Protein AF-A0A529TXA3-F1 (afdb_monomer_lite)

Foldseek 3Di:
DQVQFFDDDPVLVVLVVQQDLDLDDPDPVRLVVNLVSHLVSQVVNVVVCVVVVRFDVVLVCQAAPQVVVDDPDSGGVQVVCVVVVQDDSSCSSDSVCSVSVCCRGRNPPDDPVVVVVVCVVCPPVVPDDPVNDDDD

Structure (mmCIF, N/CA/C/O backbone):
data_AF-A0A529TXA3-F1
#
_entry.id   AF-A0A529TXA3-F1
#
loop_
_atom_site.group_PDB
_atom_site.id
_atom_site.type_symbol
_atom_site.label_atom_id
_atom_site.label_alt_id
_atom_site.label_comp_id
_atom_site.label_asym_id
_atom_site.label_entity_id
_atom_site.label_seq_id
_atom_site.pdbx_PDB_ins_code
_atom_site.Cartn_x
_atom_site.Cartn_y
_atom_site.Cartn_z
_atom_site.occupancy
_atom_site.B_iso_or_equiv
_atom_site.auth_seq_id
_atom_site.auth_comp_id
_atom_site.auth_asym_id
_atom_site.auth_atom_id
_atom_site.pdbx_PDB_model_num
ATOM 1 N N . MET A 1 1 ? -16.344 -7.371 2.085 1.00 58.09 1 MET A N 1
ATOM 2 C CA . MET A 1 1 ? -17.050 -6.151 2.539 1.00 58.09 1 MET A CA 1
ATOM 3 C C . MET A 1 1 ? -16.211 -4.904 2.230 1.00 58.09 1 MET A C 1
ATOM 5 O O . MET A 1 1 ? -15.088 -4.808 2.701 1.00 58.09 1 MET A O 1
ATOM 9 N N . GLU A 1 2 ? -16.717 -3.932 1.458 1.00 70.62 2 GLU A N 1
ATOM 10 C CA . GLU A 1 2 ? -15.963 -2.709 1.069 1.00 70.62 2 GLU A CA 1
ATOM 11 C C . GLU A 1 2 ? -15.832 -1.657 2.191 1.00 70.62 2 GLU A C 1
ATOM 13 O O . GLU A 1 2 ? -15.222 -0.608 1.998 1.00 70.62 2 GLU A O 1
ATOM 18 N N . LYS A 1 3 ? -16.383 -1.931 3.381 1.00 75.38 3 LYS A N 1
ATOM 19 C CA . LYS A 1 3 ? -16.527 -0.992 4.512 1.00 75.38 3 LYS A CA 1
ATOM 20 C C . LYS A 1 3 ? -15.224 -0.294 4.922 1.00 75.38 3 LYS A C 1
ATOM 22 O O . LYS A 1 3 ? -15.269 0.838 5.393 1.00 75.38 3 LYS A O 1
ATOM 27 N N . TYR A 1 4 ? -14.076 -0.952 4.751 1.00 83.19 4 TYR A N 1
ATOM 28 C CA . TYR A 1 4 ? -12.767 -0.400 5.115 1.00 83.19 4 TYR A CA 1
ATOM 29 C C . TYR A 1 4 ? -11.918 0.012 3.914 1.00 83.19 4 TYR A C 1
ATOM 31 O O . TYR A 1 4 ? -10.768 0.413 4.094 1.00 83.19 4 TYR A O 1
ATOM 39 N N . HIS A 1 5 ? -12.431 -0.067 2.690 1.00 91.62 5 HIS A N 1
ATOM 40 C CA . HIS A 1 5 ? -11.712 0.469 1.543 1.00 91.62 5 HIS A CA 1
ATOM 41 C C . HIS A 1 5 ? -11.701 1.995 1.627 1.00 91.62 5 HIS A C 1
ATOM 43 O O . HIS A 1 5 ? -12.658 2.616 2.095 1.00 91.62 5 HIS A O 1
ATOM 49 N N . ILE A 1 6 ? -10.610 2.622 1.192 1.00 93.44 6 ILE A N 1
ATOM 50 C CA . ILE A 1 6 ? -10.634 4.075 1.029 1.00 93.44 6 ILE A CA 1
ATOM 51 C C . ILE A 1 6 ? -11.572 4.420 -0.132 1.00 93.44 6 ILE A C 1
ATOM 53 O O . ILE A 1 6 ? -11.572 3.742 -1.159 1.00 93.44 6 ILE A O 1
ATOM 57 N N . GLY A 1 7 ? -12.360 5.484 0.010 1.00 93.25 7 GLY A N 1
ATOM 58 C CA . GLY A 1 7 ? -13.162 5.987 -1.104 1.00 93.25 7 GLY A CA 1
ATOM 59 C C . GLY A 1 7 ? -12.247 6.534 -2.197 1.00 93.25 7 GLY A C 1
ATOM 60 O O . GLY A 1 7 ? -11.384 7.360 -1.890 1.00 93.25 7 GLY A O 1
ATOM 61 N N . LEU A 1 8 ? -12.428 6.080 -3.439 1.00 94.56 8 LEU A N 1
ATOM 62 C CA . LEU A 1 8 ? -11.696 6.545 -4.620 1.00 94.56 8 LEU A CA 1
ATOM 63 C C . LEU A 1 8 ? -12.597 7.414 -5.500 1.00 94.56 8 LEU A C 1
ATOM 65 O O . LEU A 1 8 ? -13.780 7.116 -5.663 1.00 94.56 8 LEU A O 1
ATOM 69 N N . ASN A 1 9 ? -12.040 8.483 -6.067 1.00 95.12 9 ASN A N 1
ATOM 70 C CA . ASN A 1 9 ? -12.723 9.271 -7.091 1.00 95.12 9 ASN A CA 1
ATOM 71 C C . ASN A 1 9 ? -12.636 8.583 -8.470 1.00 95.12 9 ASN A C 1
ATOM 73 O O . ASN A 1 9 ? -11.895 7.619 -8.648 1.00 95.12 9 ASN A O 1
ATOM 77 N N . GLU A 1 10 ? -13.377 9.083 -9.460 1.00 96.12 10 GLU A N 1
ATOM 78 C CA . GLU A 1 10 ? -13.451 8.458 -10.790 1.00 96.12 10 GLU A CA 1
ATOM 79 C C . GLU A 1 10 ? -12.078 8.323 -11.471 1.00 96.12 10 GLU A C 1
ATOM 81 O O . GLU A 1 10 ? -11.755 7.259 -12.001 1.00 96.12 10 GLU A O 1
ATOM 86 N N . SER A 1 11 ? -11.230 9.354 -11.385 1.00 95.38 11 SER A N 1
ATOM 87 C CA . SER A 1 11 ? -9.873 9.300 -11.944 1.00 95.38 11 SER A CA 1
ATOM 88 C C . SER A 1 11 ? -8.978 8.281 -11.231 1.00 95.38 11 SER A C 1
ATOM 90 O O . SER A 1 11 ? -8.247 7.540 -11.881 1.00 95.38 11 SER A O 1
ATOM 92 N N . GLU A 1 12 ? -9.073 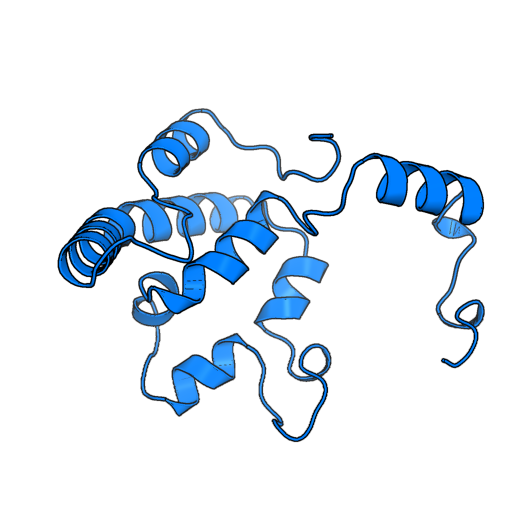8.175 -9.905 1.00 97.00 12 GLU A N 1
ATOM 93 C CA . GLU A 1 12 ? -8.308 7.213 -9.106 1.00 97.00 12 GLU A CA 1
ATOM 94 C C . GLU A 1 12 ? -8.754 5.771 -9.367 1.00 97.00 12 GLU A C 1
ATOM 96 O O . GLU A 1 12 ? -7.922 4.865 -9.385 1.00 97.00 12 GLU A O 1
ATOM 101 N N . VAL A 1 13 ? -10.051 5.548 -9.607 1.00 96.56 13 VAL A N 1
ATOM 102 C CA . VAL A 1 13 ? -10.579 4.241 -10.025 1.00 96.56 13 VAL A CA 1
ATOM 103 C C . VAL A 1 13 ? -10.002 3.839 -11.380 1.00 96.56 13 VAL A C 1
ATOM 105 O O . VAL A 1 13 ? -9.612 2.685 -11.558 1.00 96.56 13 VAL A O 1
ATOM 108 N N . GLU A 1 14 ? -9.908 4.771 -12.327 1.00 96.44 14 GLU A N 1
ATOM 109 C CA . GLU A 1 14 ? -9.335 4.483 -13.643 1.00 96.44 14 GLU A CA 1
ATOM 110 C C . GLU A 1 14 ? -7.827 4.209 -13.571 1.00 96.44 14 GLU A C 1
ATOM 112 O O . GLU A 1 14 ? -7.335 3.265 -14.193 1.00 96.44 14 GLU A O 1
ATOM 117 N N . LEU A 1 15 ? -7.094 4.953 -12.736 1.00 96.44 15 LEU A N 1
ATOM 118 C CA . LEU A 1 15 ? -5.695 4.643 -12.432 1.00 96.44 15 LEU A CA 1
ATOM 119 C C . LEU A 1 15 ? -5.555 3.249 -11.821 1.00 96.44 15 LEU A C 1
ATOM 121 O O . LEU A 1 15 ? -4.717 2.465 -12.264 1.00 96.44 15 LEU A O 1
ATOM 125 N N . LEU A 1 16 ? -6.410 2.907 -10.854 1.00 96.19 16 LEU A N 1
ATOM 126 C CA . LEU A 1 16 ? -6.381 1.609 -10.191 1.00 96.19 16 LEU A CA 1
ATOM 127 C C . LEU A 1 16 ? -6.615 0.446 -11.161 1.00 96.19 16 LEU A C 1
ATOM 129 O O . LEU A 1 16 ? -5.944 -0.576 -11.051 1.00 96.19 16 LEU A O 1
ATOM 133 N N . ARG A 1 17 ? -7.513 0.601 -12.141 1.00 95.94 17 ARG A N 1
ATOM 134 C CA . ARG A 1 17 ? -7.774 -0.422 -13.172 1.00 95.94 17 ARG A CA 1
ATOM 135 C C . ARG A 1 17 ? -6.560 -0.727 -14.046 1.00 95.94 17 ARG A C 1
ATOM 137 O O . ARG A 1 17 ? -6.452 -1.836 -14.563 1.00 95.94 17 ARG A O 1
ATOM 144 N N . ARG A 1 18 ? -5.658 0.243 -14.217 1.00 95.62 18 ARG A N 1
ATOM 145 C CA . ARG A 1 18 ? -4.415 0.092 -14.989 1.00 95.62 18 ARG A CA 1
ATOM 146 C C . ARG A 1 18 ? -3.283 -0.543 -14.178 1.00 95.62 18 ARG A C 1
ATOM 148 O O . ARG A 1 18 ? -2.279 -0.931 -14.770 1.00 95.62 18 ARG A O 1
ATOM 155 N N . ILE A 1 19 ? -3.421 -0.633 -12.853 1.00 96.00 19 ILE A N 1
ATOM 156 C CA . ILE A 1 19 ? -2.391 -1.166 -11.958 1.00 96.00 19 ILE A CA 1
ATOM 157 C C . ILE A 1 19 ? -2.603 -2.666 -11.753 1.00 96.00 19 ILE A C 1
ATOM 159 O O . ILE A 1 19 ? -3.635 -3.116 -11.259 1.00 96.00 19 ILE A O 1
ATOM 163 N N . ASP A 1 20 ? -1.570 -3.450 -12.043 1.00 95.62 20 ASP A N 1
ATOM 164 C CA . ASP A 1 20 ? -1.514 -4.856 -11.665 1.00 95.62 20 ASP A CA 1
ATOM 165 C C . ASP A 1 20 ? -1.135 -5.001 -10.181 1.00 95.62 20 ASP A C 1
ATOM 167 O O . ASP A 1 20 ? 0.019 -4.807 -9.795 1.00 95.62 20 ASP A O 1
ATOM 171 N N . LEU A 1 21 ? -2.109 -5.358 -9.340 1.00 94.69 21 LEU A N 1
ATOM 172 C CA . LEU A 1 21 ? -1.926 -5.561 -7.897 1.00 94.69 21 LEU A CA 1
ATOM 173 C C . LEU A 1 21 ? -1.531 -6.996 -7.510 1.00 94.69 21 LEU A C 1
ATOM 175 O O . LEU A 1 21 ? -1.583 -7.347 -6.323 1.00 94.69 21 LEU A O 1
ATOM 179 N N . ARG A 1 22 ? -1.191 -7.859 -8.475 1.00 93.19 22 ARG A N 1
ATOM 180 C CA . ARG A 1 22 ? -0.743 -9.228 -8.195 1.00 93.19 22 ARG A CA 1
ATOM 181 C C . ARG A 1 22 ? 0.668 -9.207 -7.611 1.00 93.19 22 ARG A C 1
ATOM 183 O O . ARG A 1 22 ? 1.563 -8.538 -8.115 1.00 93.19 22 ARG A O 1
ATOM 190 N N . VAL A 1 23 ? 0.864 -9.970 -6.536 1.00 88.31 23 VAL A N 1
ATOM 191 C CA . VAL A 1 23 ? 2.173 -10.123 -5.869 1.00 88.31 23 VAL A CA 1
ATOM 192 C C . VAL A 1 23 ? 3.006 -11.236 -6.516 1.00 88.31 23 VAL A C 1
ATOM 194 O O . VAL A 1 23 ? 4.226 -11.254 -6.383 1.00 88.31 23 VAL A O 1
ATOM 197 N N . ALA A 1 24 ? 2.349 -12.158 -7.222 1.00 89.56 24 ALA A N 1
ATOM 198 C CA . ALA A 1 24 ? 2.981 -13.265 -7.920 1.00 89.56 24 ALA A CA 1
ATOM 199 C C . ALA A 1 24 ? 2.492 -13.327 -9.370 1.00 89.56 24 ALA A C 1
ATOM 201 O O . ALA A 1 24 ? 1.295 -13.209 -9.642 1.00 89.56 24 ALA A O 1
ATOM 202 N N . HIS A 1 25 ? 3.439 -13.562 -10.272 1.00 92.94 25 HIS A N 1
ATOM 203 C CA . HIS A 1 25 ? 3.236 -13.720 -11.710 1.00 92.94 25 HIS A CA 1
ATOM 204 C C . HIS A 1 25 ? 3.704 -15.108 -12.134 1.00 92.94 25 HIS A C 1
ATOM 206 O O . HIS A 1 25 ? 4.467 -15.756 -11.412 1.00 92.94 25 HIS A O 1
ATOM 212 N N . ARG A 1 26 ? 3.245 -15.586 -13.295 1.00 91.25 26 ARG A N 1
ATOM 213 C CA . ARG A 1 26 ? 3.572 -16.936 -13.771 1.00 91.25 26 ARG A CA 1
ATOM 214 C C . ARG A 1 26 ? 5.066 -17.101 -14.027 1.00 91.25 26 ARG A C 1
ATOM 216 O O . ARG A 1 26 ? 5.625 -18.165 -13.768 1.00 91.25 26 ARG A O 1
ATOM 223 N N . ASP A 1 27 ? 5.690 -16.056 -14.556 1.00 93.88 27 ASP A N 1
ATOM 224 C CA . ASP A 1 27 ? 7.104 -16.031 -14.889 1.00 93.88 27 ASP A CA 1
ATOM 225 C C . ASP A 1 27 ? 7.705 -14.625 -14.743 1.00 93.88 27 ASP A C 1
ATOM 227 O O . ASP A 1 27 ? 7.022 -13.626 -14.496 1.00 93.88 27 ASP A O 1
ATOM 231 N N . HIS A 1 28 ? 9.030 -14.560 -14.877 1.00 90.38 28 HIS A N 1
ATOM 232 C CA . HIS A 1 28 ? 9.789 -13.320 -14.752 1.00 90.38 28 HIS A CA 1
ATOM 233 C C . HIS A 1 28 ? 9.446 -12.295 -15.847 1.00 90.38 28 HIS A C 1
ATOM 235 O O . HIS A 1 28 ? 9.520 -11.092 -15.600 1.00 90.38 28 HIS A O 1
ATOM 241 N N . ALA A 1 29 ? 9.094 -12.736 -17.059 1.00 94.25 29 ALA A N 1
ATOM 242 C CA . ALA A 1 29 ? 8.786 -11.822 -18.155 1.00 94.25 29 ALA A CA 1
ATOM 243 C C . ALA A 1 29 ? 7.459 -11.097 -17.900 1.00 94.25 29 ALA A C 1
ATOM 245 O O . ALA A 1 29 ? 7.391 -9.879 -18.067 1.00 94.25 29 ALA A O 1
ATOM 246 N N . GLU A 1 30 ? 6.447 -11.823 -17.421 1.00 94.00 30 GLU A N 1
ATOM 247 C CA . GLU A 1 30 ? 5.171 -11.255 -16.990 1.00 94.00 30 GLU A CA 1
ATOM 248 C C . GLU A 1 30 ? 5.366 -10.280 -15.819 1.00 94.00 30 GLU A C 1
ATOM 250 O O . GLU A 1 30 ? 4.894 -9.145 -15.883 1.00 94.00 30 GLU A O 1
ATOM 255 N N . GLY A 1 31 ? 6.128 -10.674 -14.791 1.00 92.50 31 GLY A N 1
ATOM 256 C CA . GLY A 1 31 ? 6.416 -9.804 -13.646 1.00 92.50 31 GLY A CA 1
ATOM 257 C C . GLY A 1 31 ? 7.160 -8.521 -14.039 1.00 92.50 31 GLY A C 1
ATOM 258 O O . GLY A 1 31 ? 6.840 -7.436 -13.554 1.00 92.50 31 GLY A O 1
ATOM 259 N N . HIS A 1 32 ? 8.113 -8.607 -14.973 1.00 93.31 32 HIS A N 1
ATOM 260 C CA . HIS A 1 32 ? 8.830 -7.434 -15.484 1.00 93.31 32 HIS A CA 1
ATOM 261 C C . HIS A 1 32 ? 7.943 -6.523 -16.340 1.00 93.31 32 HIS A C 1
ATOM 263 O O . HIS A 1 32 ? 8.075 -5.298 -16.287 1.00 93.31 32 HIS A O 1
ATOM 269 N N . ALA A 1 33 ? 7.030 -7.097 -17.127 1.00 94.81 33 ALA A N 1
ATOM 270 C CA . ALA A 1 33 ? 6.048 -6.332 -17.891 1.00 94.81 33 ALA A CA 1
ATOM 271 C C . ALA A 1 33 ? 5.081 -5.585 -16.959 1.00 94.81 33 ALA A C 1
ATOM 273 O O . ALA A 1 33 ? 4.878 -4.383 -17.139 1.00 94.81 33 ALA A O 1
ATOM 274 N N . ALA A 1 34 ? 4.570 -6.261 -15.923 1.00 94.25 34 ALA A N 1
ATOM 275 C CA . ALA A 1 34 ? 3.726 -5.658 -14.894 1.00 94.25 34 ALA A CA 1
ATOM 276 C C . ALA A 1 34 ? 4.460 -4.537 -14.145 1.00 94.25 34 ALA A C 1
ATOM 278 O O . ALA A 1 34 ? 3.930 -3.437 -14.017 1.00 94.25 34 ALA A O 1
ATOM 279 N N . TYR A 1 35 ? 5.715 -4.768 -13.738 1.00 93.19 35 TYR A N 1
ATOM 280 C CA . TYR A 1 35 ? 6.558 -3.738 -13.126 1.00 93.19 35 TYR A CA 1
ATOM 281 C C . TYR A 1 35 ? 6.612 -2.475 -13.985 1.00 93.19 35 TYR A C 1
ATOM 283 O O . TYR A 1 35 ? 6.329 -1.393 -13.482 1.00 93.19 35 TYR A O 1
ATOM 291 N N . LYS A 1 36 ? 6.929 -2.600 -15.280 1.00 94.69 36 LYS A N 1
ATOM 292 C CA . LYS A 1 36 ? 7.015 -1.451 -16.193 1.00 94.69 36 LYS A CA 1
ATOM 293 C C . LYS A 1 36 ? 5.682 -0.727 -16.356 1.00 94.69 36 LYS A C 1
ATOM 295 O O . LYS A 1 36 ? 5.677 0.499 -16.309 1.00 94.69 36 LYS A O 1
ATOM 300 N N . ALA A 1 37 ? 4.591 -1.471 -16.538 1.00 95.12 37 ALA A N 1
ATOM 301 C CA . ALA A 1 37 ? 3.254 -0.909 -16.720 1.00 95.12 37 ALA A CA 1
ATOM 302 C C . ALA A 1 37 ? 2.750 -0.172 -15.468 1.00 95.12 37 ALA A C 1
ATOM 304 O O . ALA A 1 37 ? 2.068 0.841 -15.584 1.00 95.12 37 ALA A O 1
ATOM 305 N N . ASN A 1 38 ? 3.140 -0.637 -14.279 1.00 95.75 38 ASN A N 1
ATOM 306 C CA . ASN A 1 38 ? 2.694 -0.088 -13.003 1.00 95.75 38 ASN A CA 1
ATOM 307 C C . ASN A 1 38 ? 3.387 1.220 -12.593 1.00 95.75 38 ASN A C 1
ATOM 309 O O . ASN A 1 38 ? 2.846 1.943 -11.758 1.00 95.75 38 ASN A O 1
ATOM 313 N N . ARG A 1 39 ? 4.575 1.535 -13.133 1.00 94.19 39 ARG A N 1
ATOM 314 C CA . ARG A 1 39 ? 5.420 2.634 -12.618 1.00 94.19 39 ARG A CA 1
ATOM 315 C C . ARG A 1 39 ? 4.700 3.979 -12.579 1.00 94.19 39 ARG A C 1
ATOM 317 O O . ARG A 1 39 ? 4.710 4.638 -11.548 1.00 94.19 39 ARG A O 1
ATOM 324 N N . GLU A 1 40 ? 4.128 4.389 -13.703 1.00 95.88 40 GLU A N 1
ATOM 325 C CA . GLU A 1 40 ? 3.480 5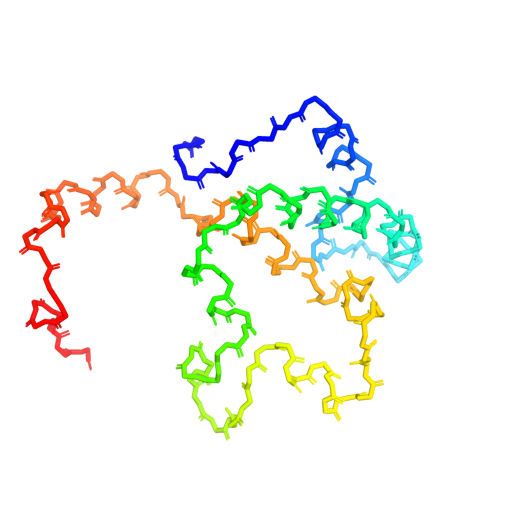.696 -13.847 1.00 95.88 40 GLU A CA 1
ATOM 326 C C . GLU A 1 40 ? 2.110 5.733 -13.141 1.00 95.88 40 GLU A C 1
ATOM 328 O O . GLU A 1 40 ? 1.945 6.579 -12.260 1.00 95.88 40 GLU A O 1
ATOM 333 N N . PRO A 1 41 ? 1.183 4.775 -13.368 1.00 96.62 41 PRO A N 1
ATOM 334 C CA . PRO A 1 41 ? -0.120 4.788 -12.702 1.00 96.62 41 PRO A CA 1
ATOM 335 C C . PRO A 1 41 ? -0.047 4.748 -11.170 1.00 96.62 41 PRO A C 1
ATOM 337 O O . PRO A 1 41 ? -0.855 5.396 -10.508 1.00 96.62 41 PRO A O 1
ATOM 340 N N . ILE A 1 42 ? 0.917 4.021 -10.582 1.00 96.88 42 ILE A N 1
ATOM 341 C CA . ILE A 1 42 ? 1.081 3.993 -9.119 1.00 96.88 42 ILE A CA 1
ATOM 342 C C . ILE A 1 42 ? 1.487 5.368 -8.588 1.00 96.88 42 ILE A C 1
ATOM 344 O O . ILE A 1 42 ? 0.961 5.801 -7.563 1.00 96.88 42 ILE A O 1
ATOM 348 N N . LEU A 1 43 ? 2.419 6.053 -9.254 1.00 96.62 43 LEU A N 1
ATOM 349 C CA . LEU A 1 43 ? 2.877 7.368 -8.808 1.00 96.62 43 LEU A CA 1
ATOM 350 C C . LEU A 1 43 ? 1.760 8.411 -8.914 1.00 96.62 43 LEU A C 1
ATOM 352 O O . LEU A 1 43 ? 1.552 9.159 -7.960 1.00 96.62 43 LEU A O 1
ATOM 356 N N . GLU A 1 44 ? 1.008 8.406 -10.016 1.00 97.06 44 GLU A N 1
ATOM 357 C CA . GLU A 1 44 ? -0.154 9.284 -10.205 1.00 97.06 44 GLU A CA 1
ATOM 358 C C . GLU A 1 44 ? 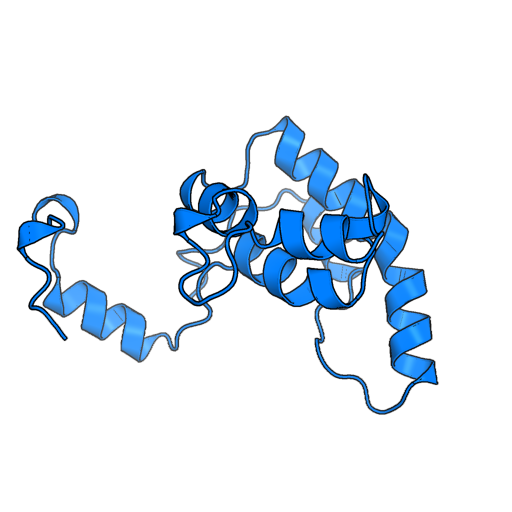-1.237 9.026 -9.150 1.00 97.06 44 GLU A C 1
ATOM 360 O O . GLU A 1 44 ? -1.746 9.964 -8.530 1.00 97.06 44 GLU A O 1
ATOM 365 N N . LEU A 1 45 ? -1.541 7.752 -8.873 1.00 97.31 45 LEU A N 1
ATOM 366 C CA . LEU A 1 45 ? -2.520 7.377 -7.855 1.00 97.31 45 LEU A CA 1
ATOM 367 C C . LEU A 1 45 ? -2.075 7.850 -6.467 1.00 97.31 45 LEU A C 1
ATOM 369 O O . LEU A 1 45 ? -2.848 8.478 -5.749 1.00 97.31 45 LEU A O 1
ATOM 373 N N . LEU A 1 46 ? -0.824 7.585 -6.083 1.00 96.50 46 LEU A N 1
ATOM 374 C CA . LEU A 1 46 ? -0.297 8.005 -4.784 1.00 96.50 46 LEU A CA 1
ATOM 375 C C . LEU A 1 46 ? -0.264 9.526 -4.631 1.00 96.50 46 LEU A C 1
ATOM 377 O O . LEU A 1 46 ? -0.535 10.023 -3.536 1.00 96.50 46 LEU A O 1
ATOM 381 N N . GLN A 1 47 ? 0.043 10.259 -5.702 1.00 96.38 47 GLN A N 1
ATOM 382 C CA . GLN A 1 47 ? -0.009 11.715 -5.693 1.00 96.38 47 GLN A CA 1
ATOM 383 C C . GLN A 1 47 ? -1.437 12.206 -5.422 1.00 96.38 47 GLN A C 1
ATOM 385 O O . GLN A 1 47 ? -1.641 12.951 -4.462 1.00 96.38 47 GLN A O 1
ATOM 390 N N . SER A 1 48 ? -2.422 11.727 -6.189 1.00 97.00 48 SER A N 1
ATOM 391 C CA . SER A 1 48 ? -3.832 12.110 -6.020 1.00 97.00 48 SER A CA 1
ATOM 392 C C . SER A 1 48 ? -4.346 11.795 -4.607 1.00 97.00 48 SER A C 1
ATOM 394 O O . SER A 1 48 ? -4.918 12.653 -3.925 1.00 97.00 48 SER A O 1
ATOM 396 N N . LEU A 1 49 ? -4.031 10.598 -4.097 1.00 96.88 49 LEU A N 1
ATOM 397 C CA . LEU A 1 49 ? -4.374 10.187 -2.735 1.00 96.88 49 LEU A CA 1
ATOM 398 C C . LEU A 1 49 ? -3.712 11.073 -1.670 1.00 96.88 49 LEU A C 1
ATOM 400 O O . LEU A 1 49 ? -4.338 11.385 -0.651 1.00 96.88 49 LEU A O 1
ATOM 404 N N . SER A 1 50 ? -2.454 11.474 -1.876 1.00 94.94 50 SER A N 1
ATOM 405 C CA . SER A 1 50 ? -1.721 12.322 -0.934 1.00 94.94 50 SER A CA 1
ATOM 406 C C . SER A 1 50 ? -2.273 13.743 -0.891 1.00 94.94 50 SER A C 1
ATOM 408 O O . SER A 1 50 ? -2.385 14.308 0.198 1.00 94.94 50 SER A O 1
ATOM 410 N N . GLU A 1 51 ? -2.632 14.318 -2.040 1.00 96.88 51 GLU A N 1
ATOM 411 C CA . GLU A 1 51 ? -3.144 15.691 -2.140 1.00 96.88 51 GLU A CA 1
ATOM 412 C C . GLU A 1 51 ? -4.409 15.880 -1.296 1.00 96.88 51 GLU A C 1
ATOM 414 O O . GLU A 1 51 ? -4.553 16.880 -0.591 1.00 96.88 51 GLU A O 1
ATOM 419 N N . ARG A 1 52 ? -5.281 14.867 -1.271 1.00 96.00 52 ARG A N 1
ATOM 420 C CA . ARG A 1 52 ? -6.512 14.877 -0.467 1.00 96.00 52 ARG A CA 1
ATOM 421 C C . ARG A 1 52 ? -6.408 14.163 0.882 1.00 96.00 52 ARG A C 1
ATOM 423 O O . ARG A 1 52 ? -7.418 14.033 1.569 1.00 96.00 52 ARG A O 1
ATOM 430 N N . ARG A 1 53 ? -5.218 13.678 1.262 1.00 94.94 53 ARG A N 1
ATOM 431 C CA . ARG A 1 53 ? -4.977 12.908 2.502 1.00 94.94 53 ARG A CA 1
ATOM 432 C C . ARG A 1 53 ? -5.934 11.715 2.656 1.00 94.94 53 ARG A C 1
ATOM 434 O O . ARG A 1 53 ? -6.488 11.477 3.724 1.00 94.94 53 ARG A O 1
ATOM 441 N N . ALA A 1 54 ? -6.124 10.975 1.567 1.00 95.56 54 ALA A N 1
ATOM 442 C CA . ALA A 1 54 ? -7.075 9.871 1.465 1.00 95.56 54 ALA A CA 1
ATOM 443 C C . ALA A 1 54 ? -6.756 8.685 2.381 1.00 95.56 54 ALA A C 1
ATOM 445 O O . ALA A 1 54 ? -7.656 8.001 2.863 1.00 95.56 54 ALA A O 1
ATOM 446 N N . VAL A 1 55 ? -5.464 8.402 2.559 1.00 95.31 55 VAL A N 1
ATOM 447 C CA . VAL A 1 55 ? -4.994 7.224 3.288 1.00 95.31 55 VAL A CA 1
ATOM 448 C C . VAL A 1 55 ? -5.029 7.517 4.792 1.00 95.31 55 VAL A C 1
ATOM 450 O O . VAL A 1 55 ? -4.376 8.468 5.230 1.00 95.31 55 VAL A O 1
ATOM 453 N N . PRO A 1 56 ? -5.731 6.701 5.602 1.00 93.94 56 PRO A N 1
ATOM 454 C CA . PRO A 1 56 ? -5.757 6.857 7.053 1.00 93.94 56 PRO A CA 1
ATOM 455 C C . PRO A 1 56 ? -4.355 6.901 7.670 1.00 93.94 56 PRO A C 1
ATOM 457 O O . PRO A 1 56 ? -3.464 6.138 7.279 1.00 93.94 56 PRO A O 1
ATOM 460 N N . SER A 1 57 ? -4.168 7.747 8.687 1.00 94.06 57 SER A N 1
ATOM 461 C CA . SER A 1 57 ? -2.866 7.956 9.334 1.00 94.06 57 SER A CA 1
ATOM 462 C C . SER A 1 57 ? -2.275 6.664 9.900 1.00 94.06 57 SER A C 1
ATOM 464 O O . SER A 1 57 ? -1.078 6.439 9.767 1.00 94.06 57 SER A O 1
ATOM 466 N N . GLN A 1 58 ? -3.102 5.760 10.428 1.00 91.44 58 GLN A N 1
ATOM 467 C CA . GLN A 1 58 ? -2.666 4.463 10.954 1.00 91.44 58 GLN A CA 1
ATOM 468 C C . GLN A 1 58 ? -2.036 3.579 9.864 1.00 91.44 58 GLN A C 1
ATOM 470 O O . GLN A 1 58 ? -1.06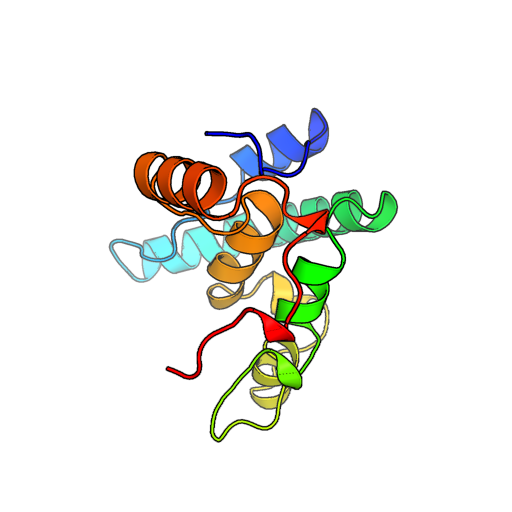1 2.870 10.121 1.00 91.44 58 GLN A O 1
ATOM 475 N N . ARG A 1 59 ? -2.542 3.644 8.623 1.00 94.44 59 ARG A N 1
ATOM 476 C CA . ARG A 1 59 ? -1.952 2.914 7.486 1.00 94.44 59 ARG A CA 1
ATOM 477 C C . ARG A 1 59 ? -0.628 3.535 7.055 1.00 94.44 59 ARG A C 1
ATOM 479 O O . ARG A 1 59 ? 0.305 2.809 6.719 1.00 94.44 59 ARG A O 1
ATOM 486 N N . LEU A 1 60 ? -0.517 4.861 7.125 1.00 95.31 60 LEU A N 1
ATOM 487 C CA . LEU A 1 60 ? 0.744 5.562 6.883 1.00 95.31 60 LEU A CA 1
ATOM 488 C C . LEU A 1 60 ? 1.783 5.269 7.975 1.00 95.31 60 LEU A C 1
ATOM 490 O O . LEU A 1 60 ? 2.960 5.117 7.646 1.00 95.31 60 LEU A O 1
ATOM 494 N N . SER A 1 61 ? 1.376 5.129 9.240 1.00 94.56 61 SER A N 1
ATOM 495 C CA . SER A 1 61 ? 2.264 4.709 10.332 1.00 94.56 61 SER A CA 1
ATOM 496 C C . SER A 1 61 ? 2.800 3.301 10.101 1.00 94.56 61 SER A C 1
ATOM 498 O O . SER A 1 61 ? 4.002 3.094 10.198 1.00 94.56 61 SER A O 1
ATOM 500 N N . TYR A 1 62 ? 1.965 2.353 9.664 1.00 94.12 62 TYR A N 1
ATOM 501 C CA . TYR A 1 62 ? 2.428 1.004 9.311 1.00 94.12 62 TYR A CA 1
ATOM 502 C C . TYR A 1 62 ? 3.593 1.002 8.298 1.00 94.12 62 TYR A C 1
ATOM 504 O O . TYR A 1 62 ? 4.479 0.144 8.367 1.00 94.12 62 TYR A O 1
ATOM 512 N N . TRP A 1 63 ? 3.608 1.970 7.376 1.00 95.62 63 TRP A N 1
ATOM 513 C CA . TRP A 1 63 ? 4.654 2.146 6.367 1.00 95.62 63 TRP A CA 1
ATOM 514 C C . TRP A 1 63 ? 5.885 2.916 6.867 1.00 95.62 63 TRP A C 1
ATOM 516 O O . TRP A 1 63 ? 7.019 2.504 6.598 1.00 95.62 63 TRP A O 1
ATOM 526 N N . ASN A 1 64 ? 5.668 4.022 7.583 1.00 94.88 64 ASN A N 1
ATOM 527 C CA . ASN A 1 64 ? 6.709 4.993 7.926 1.00 94.88 64 ASN A CA 1
ATOM 528 C C . ASN A 1 64 ? 7.308 4.814 9.326 1.00 94.88 64 ASN A C 1
ATOM 530 O O . ASN A 1 64 ? 8.436 5.251 9.546 1.00 94.88 64 ASN A O 1
ATOM 534 N N . ASP A 1 65 ? 6.598 4.176 10.253 1.00 94.06 65 ASP A N 1
ATOM 535 C CA . ASP A 1 65 ? 6.995 4.066 11.656 1.00 94.06 65 ASP A CA 1
ATOM 536 C C . ASP A 1 65 ? 7.760 2.751 11.921 1.00 94.06 65 ASP A C 1
ATOM 538 O O . ASP A 1 65 ? 7.217 1.659 11.713 1.00 94.06 65 ASP A O 1
ATOM 542 N N . PRO A 1 66 ? 9.022 2.812 12.392 1.00 92.75 66 PRO A N 1
ATOM 543 C CA . PRO A 1 66 ? 9.780 1.629 12.791 1.00 92.75 66 PRO A CA 1
ATOM 544 C C . PRO A 1 66 ? 9.118 0.804 13.902 1.00 92.75 66 PRO A C 1
ATOM 546 O O . PRO A 1 66 ? 9.337 -0.404 13.951 1.00 92.75 66 PRO A O 1
ATOM 549 N N . GLN A 1 67 ? 8.301 1.410 14.771 1.00 90.50 67 GLN A N 1
ATOM 550 C CA . GLN A 1 67 ? 7.613 0.693 15.852 1.00 90.50 67 GLN A CA 1
ATOM 551 C C . GLN A 1 67 ? 6.594 -0.322 15.324 1.00 90.50 67 GLN A C 1
ATOM 553 O O . GLN A 1 67 ? 6.333 -1.323 15.981 1.00 90.50 67 GLN A O 1
ATOM 558 N N . TYR A 1 68 ? 6.075 -0.118 14.110 1.00 88.56 68 TYR A N 1
ATOM 559 C CA . TYR A 1 68 ? 5.141 -1.037 13.453 1.00 88.56 68 TYR A CA 1
ATOM 560 C C . TYR A 1 68 ? 5.844 -2.188 12.713 1.00 88.56 68 TYR A C 1
ATOM 562 O O . TYR A 1 68 ? 5.182 -3.028 12.091 1.00 88.56 68 TYR A O 1
ATOM 570 N N . ASN A 1 69 ? 7.179 -2.235 12.727 1.00 88.25 69 ASN A N 1
ATOM 571 C CA . ASN A 1 69 ? 7.978 -3.291 12.112 1.00 88.25 69 ASN A CA 1
ATOM 572 C C . ASN A 1 69 ? 8.714 -4.098 13.189 1.00 88.25 69 ASN A C 1
ATOM 574 O O . ASN A 1 69 ? 9.926 -3.988 13.372 1.00 88.25 69 ASN A O 1
ATOM 578 N N . PHE A 1 70 ? 7.944 -4.886 13.940 1.00 81.75 70 PHE A N 1
ATOM 579 C CA . PHE A 1 70 ? 8.451 -5.680 15.054 1.00 81.75 70 PHE A CA 1
ATOM 580 C C . PHE A 1 70 ? 9.501 -6.707 14.604 1.00 81.75 70 PHE A C 1
ATOM 582 O O . PHE A 1 70 ? 9.359 -7.367 13.574 1.00 81.75 70 PHE A O 1
ATOM 589 N N . GLY A 1 71 ? 10.552 -6.877 15.409 1.00 81.81 71 GLY A N 1
ATOM 590 C CA . GLY A 1 71 ? 11.599 -7.871 15.186 1.00 81.81 71 GLY A CA 1
ATOM 591 C C . GLY A 1 71 ? 13.006 -7.302 15.350 1.00 81.81 71 GLY A C 1
ATOM 592 O O . GLY A 1 71 ? 13.223 -6.288 16.008 1.00 81.81 71 GLY A O 1
ATOM 593 N N . ARG A 1 72 ? 13.998 -7.975 14.752 1.00 81.50 72 ARG A N 1
ATOM 594 C CA . ARG A 1 72 ? 15.414 -7.554 14.821 1.00 81.50 72 ARG A CA 1
ATOM 595 C C . ARG A 1 72 ? 15.716 -6.307 13.981 1.00 81.50 72 ARG A C 1
ATOM 597 O O . ARG A 1 72 ? 16.745 -5.666 14.182 1.00 81.50 72 ARG A O 1
ATOM 604 N N . VAL A 1 73 ? 14.857 -5.987 13.017 1.00 80.06 73 VAL A N 1
ATOM 605 C CA . VAL A 1 73 ? 15.043 -4.873 12.086 1.00 80.06 73 VAL A CA 1
ATOM 606 C C . VAL A 1 73 ? 14.562 -3.580 12.740 1.00 80.06 73 VAL A C 1
ATOM 608 O O . VAL A 1 73 ? 13.375 -3.401 12.962 1.00 80.06 73 VAL A O 1
ATOM 611 N N . LYS A 1 74 ? 15.483 -2.646 12.997 1.00 84.75 74 LYS A N 1
ATOM 612 C CA . LYS A 1 74 ? 15.182 -1.324 13.575 1.00 84.75 74 LYS A CA 1
ATOM 613 C C . LYS A 1 74 ? 14.898 -0.264 12.501 1.00 84.75 74 LYS A C 1
ATOM 615 O O . LYS A 1 74 ? 15.504 0.802 12.510 1.00 84.75 74 LYS A O 1
ATOM 620 N N . ALA A 1 75 ? 14.046 -0.581 11.533 1.00 90.88 75 ALA A N 1
ATOM 621 C CA . ALA A 1 75 ? 13.700 0.323 10.436 1.00 90.88 75 ALA A CA 1
ATOM 622 C C . ALA A 1 75 ? 12.223 0.181 10.074 1.00 90.88 75 ALA A C 1
ATOM 624 O O . ALA A 1 75 ? 11.656 -0.904 10.199 1.00 90.88 75 ALA A O 1
ATOM 625 N N . SER A 1 76 ? 11.618 1.262 9.582 1.00 94.38 76 SER A N 1
ATOM 626 C CA . SER A 1 76 ? 10.284 1.199 8.986 1.00 94.38 76 SER A CA 1
ATOM 627 C C . SER A 1 76 ? 10.300 0.379 7.696 1.00 94.38 76 SER A C 1
ATOM 629 O O . SER A 1 76 ? 11.361 0.064 7.145 1.00 94.38 76 SER A O 1
ATOM 631 N N . ARG A 1 77 ? 9.117 0.037 7.183 1.00 94.44 77 ARG A N 1
ATOM 632 C CA . ARG A 1 77 ? 9.005 -0.676 5.904 1.00 94.44 77 ARG A CA 1
ATOM 633 C C . ARG A 1 77 ? 9.571 0.155 4.763 1.00 94.44 77 ARG A C 1
ATOM 635 O O . ARG A 1 77 ? 10.316 -0.397 3.966 1.00 94.44 77 ARG A O 1
ATOM 642 N N . LYS A 1 78 ? 9.337 1.471 4.757 1.00 95.25 78 LYS A N 1
ATOM 643 C CA . LYS A 1 78 ? 10.012 2.405 3.843 1.00 95.25 78 LYS A CA 1
ATOM 644 C C . LYS A 1 78 ? 11.535 2.371 4.005 1.00 95.25 78 LYS A C 1
ATOM 646 O O . LYS A 1 78 ? 12.254 2.214 3.023 1.00 95.25 78 LYS A O 1
ATOM 651 N N . GLY A 1 79 ? 12.021 2.432 5.247 1.00 94.31 79 GLY A N 1
ATOM 652 C CA . GLY A 1 79 ? 13.454 2.419 5.552 1.00 94.31 79 GLY A CA 1
ATOM 653 C C . GLY A 1 79 ? 14.175 1.144 5.101 1.00 94.31 79 GLY A C 1
ATOM 654 O O . GLY A 1 79 ? 15.371 1.176 4.819 1.00 94.31 79 GLY A O 1
ATOM 655 N N . LEU A 1 80 ? 13.467 0.015 4.977 1.00 93.56 80 LEU A N 1
ATOM 656 C CA . LEU A 1 80 ? 14.027 -1.208 4.395 1.00 93.56 80 LEU A CA 1
ATOM 657 C C . LEU A 1 80 ? 14.374 -1.061 2.908 1.00 93.56 80 LEU A C 1
ATOM 659 O O . LEU A 1 80 ? 15.398 -1.598 2.487 1.00 93.56 80 LEU A O 1
ATOM 663 N N . PHE A 1 81 ? 13.568 -0.331 2.130 1.00 94.81 81 PHE A N 1
ATOM 664 C CA . PHE A 1 81 ? 13.888 -0.028 0.730 1.00 94.81 81 PHE A CA 1
ATOM 665 C C . PHE A 1 81 ? 15.098 0.896 0.643 1.00 94.81 81 PHE A C 1
ATOM 667 O O . PHE A 1 81 ? 16.043 0.601 -0.088 1.00 94.81 81 PHE A O 1
ATOM 674 N N . GLU A 1 82 ? 15.106 1.949 1.462 1.00 94.56 82 GLU A N 1
ATOM 675 C CA . GLU A 1 82 ? 16.187 2.940 1.499 1.00 94.56 82 GLU A CA 1
ATOM 676 C C . GLU A 1 82 ? 17.525 2.290 1.878 1.00 94.56 82 GLU A C 1
ATOM 678 O O . GLU A 1 82 ? 18.542 2.534 1.230 1.00 94.56 82 GLU A O 1
ATOM 683 N N . ARG A 1 83 ? 17.526 1.371 2.853 1.00 91.50 83 ARG A N 1
ATOM 684 C CA . ARG A 1 83 ? 18.718 0.593 3.235 1.00 91.50 83 ARG A CA 1
ATOM 685 C C . ARG A 1 83 ? 19.241 -0.297 2.105 1.00 91.50 83 ARG A C 1
ATOM 687 O O . ARG A 1 83 ? 20.439 -0.550 2.041 1.00 91.50 83 ARG A O 1
ATOM 694 N N . ASN A 1 84 ? 18.358 -0.773 1.232 1.00 91.31 84 ASN A N 1
A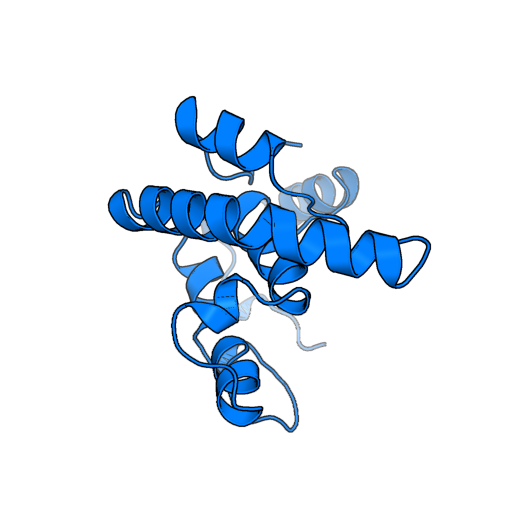TOM 695 C CA . ASN A 1 84 ? 18.715 -1.588 0.071 1.00 91.31 84 ASN A CA 1
ATOM 696 C C . ASN A 1 84 ? 19.057 -0.733 -1.166 1.00 91.31 84 ASN A C 1
ATOM 698 O O . ASN A 1 84 ? 19.183 -1.273 -2.262 1.00 91.31 84 ASN A O 1
ATOM 702 N N . GLY A 1 85 ? 19.203 0.588 -1.006 1.00 92.38 85 GLY A N 1
ATOM 703 C CA . GLY A 1 85 ? 19.589 1.512 -2.073 1.00 92.38 85 GLY A CA 1
ATOM 704 C C . GLY A 1 85 ? 18.436 2.004 -2.952 1.00 92.38 85 GLY A C 1
ATOM 705 O O . GLY A 1 85 ? 18.683 2.743 -3.897 1.00 92.38 85 GLY A O 1
ATOM 706 N N . CYS A 1 86 ? 17.187 1.640 -2.651 1.00 94.06 86 CYS A N 1
ATOM 707 C CA . CYS A 1 86 ? 16.014 2.123 -3.377 1.00 94.06 86 CYS A CA 1
ATOM 708 C C . CYS A 1 86 ? 15.443 3.351 -2.659 1.00 94.06 86 CYS A C 1
ATOM 710 O O . CYS A 1 86 ? 15.016 3.252 -1.508 1.00 94.06 86 CYS A O 1
ATOM 712 N N . THR A 1 87 ? 15.461 4.520 -3.304 1.00 92.94 87 THR A N 1
ATOM 713 C CA . THR A 1 87 ? 15.138 5.801 -2.651 1.00 92.94 87 THR A CA 1
ATOM 714 C C . THR A 1 87 ? 14.146 6.639 -3.455 1.00 92.94 87 THR A C 1
ATOM 716 O O . THR A 1 87 ? 13.906 6.400 -4.637 1.00 92.94 87 THR A O 1
ATOM 719 N N . GLY A 1 88 ? 13.526 7.625 -2.803 1.00 91.94 88 GLY A N 1
ATOM 720 C CA . GLY A 1 88 ? 12.619 8.560 -3.468 1.00 91.94 88 GLY A CA 1
ATOM 721 C C . GLY A 1 88 ? 11.403 7.877 -4.100 1.00 91.94 88 GLY A C 1
ATOM 722 O O . GLY A 1 88 ? 10.756 7.034 -3.475 1.00 91.94 88 GLY A O 1
ATOM 723 N N . THR A 1 89 ? 11.078 8.265 -5.334 1.00 92.38 89 THR A N 1
ATOM 724 C CA . THR A 1 89 ? 9.929 7.731 -6.082 1.00 92.38 89 THR A CA 1
ATOM 725 C C . THR A 1 89 ? 10.134 6.294 -6.553 1.00 92.38 89 THR A C 1
ATOM 727 O O . THR A 1 89 ? 9.153 5.581 -6.764 1.00 92.38 89 THR A O 1
ATOM 730 N N . GLU A 1 90 ? 11.383 5.828 -6.655 1.00 92.00 90 GLU A N 1
ATOM 731 C CA . GLU A 1 90 ? 11.691 4.458 -7.078 1.00 92.00 90 GLU A CA 1
ATOM 732 C C . GLU A 1 90 ? 11.128 3.417 -6.111 1.00 92.00 90 GLU A C 1
ATOM 734 O O . GLU A 1 90 ? 10.715 2.344 -6.547 1.00 92.00 90 GLU A O 1
ATOM 739 N N . ILE A 1 91 ? 11.030 3.760 -4.820 1.00 95.38 91 ILE A N 1
ATOM 740 C CA . ILE A 1 91 ? 10.430 2.896 -3.796 1.00 95.38 91 ILE A CA 1
ATOM 741 C C . ILE A 1 91 ? 9.006 2.514 -4.190 1.00 95.38 91 ILE A C 1
ATOM 743 O O . ILE A 1 91 ? 8.632 1.349 -4.109 1.00 95.38 91 ILE A O 1
ATOM 747 N N . TYR A 1 92 ? 8.218 3.490 -4.637 1.00 94.19 92 TYR A N 1
ATOM 748 C CA . TYR A 1 92 ? 6.806 3.296 -4.951 1.00 94.19 92 TYR A CA 1
ATOM 749 C C . TYR A 1 92 ? 6.589 2.599 -6.295 1.00 94.19 92 TYR A C 1
ATOM 751 O O . TYR A 1 92 ? 5.565 1.956 -6.497 1.00 94.19 92 TYR A O 1
ATOM 759 N N . ALA A 1 93 ? 7.566 2.675 -7.198 1.00 90.12 93 ALA A N 1
ATOM 760 C CA . ALA A 1 93 ? 7.559 1.913 -8.441 1.00 90.12 93 ALA A CA 1
ATOM 761 C C . ALA A 1 93 ? 8.016 0.455 -8.244 1.00 90.12 93 ALA A C 1
ATOM 763 O O . ALA A 1 93 ? 7.792 -0.381 -9.117 1.00 90.12 93 ALA A O 1
ATOM 764 N N . HIS A 1 94 ? 8.673 0.135 -7.126 1.00 92.31 94 HIS A N 1
ATOM 765 C CA . HIS A 1 94 ? 9.279 -1.171 -6.895 1.00 92.31 94 HIS A CA 1
ATOM 766 C C . HIS A 1 94 ? 8.220 -2.295 -6.808 1.00 92.31 94 HIS A C 1
ATOM 768 O O . HIS A 1 94 ? 7.224 -2.133 -6.106 1.00 92.31 94 HIS A O 1
ATOM 774 N N . PRO A 1 95 ? 8.434 -3.493 -7.396 1.00 91.75 95 PRO A N 1
ATOM 775 C CA . PRO A 1 95 ? 7.456 -4.593 -7.337 1.00 91.75 95 PRO A CA 1
ATOM 776 C C . PRO A 1 95 ? 7.057 -5.000 -5.909 1.00 91.75 95 PRO A C 1
ATOM 778 O O . PRO A 1 95 ? 5.890 -5.230 -5.607 1.00 91.75 95 PRO A O 1
ATOM 781 N N . HIS A 1 96 ? 8.018 -5.023 -4.982 1.00 93.50 96 HIS A N 1
ATOM 782 C CA . HIS A 1 96 ? 7.754 -5.281 -3.557 1.00 93.50 96 HIS A CA 1
ATOM 783 C C . HIS A 1 96 ? 6.968 -4.179 -2.827 1.00 93.50 96 HIS A C 1
ATOM 785 O O . HIS A 1 96 ? 6.654 -4.358 -1.652 1.00 93.50 96 HIS A O 1
ATOM 791 N N . PHE A 1 97 ? 6.639 -3.060 -3.478 1.00 95.62 97 PHE A N 1
ATOM 792 C CA . PHE A 1 97 ? 5.745 -2.054 -2.910 1.00 95.62 97 PHE A CA 1
ATOM 793 C C . PHE A 1 97 ? 4.260 -2.440 -3.024 1.00 95.62 97 PHE A C 1
ATOM 795 O O . PHE A 1 97 ? 3.452 -2.012 -2.201 1.00 95.62 97 PHE A O 1
ATOM 802 N N . ILE A 1 98 ? 3.899 -3.309 -3.978 1.00 95.81 98 ILE A N 1
ATOM 803 C CA . ILE A 1 98 ? 2.507 -3.702 -4.262 1.00 95.81 98 ILE A CA 1
ATOM 804 C C . ILE A 1 98 ? 1.723 -4.164 -3.018 1.00 95.81 98 ILE A C 1
ATOM 806 O O . ILE A 1 98 ? 0.602 -3.688 -2.832 1.00 95.81 98 ILE A O 1
ATOM 810 N N . PRO A 1 99 ? 2.263 -5.006 -2.113 1.00 95.12 99 PRO A N 1
ATOM 811 C CA . PRO A 1 99 ? 1.542 -5.388 -0.896 1.00 95.12 99 PRO A CA 1
ATOM 812 C C . PRO A 1 99 ? 1.176 -4.195 0.002 1.00 95.12 99 PRO A C 1
ATOM 814 O O . PRO A 1 99 ? 0.121 -4.193 0.633 1.00 95.12 99 PRO A O 1
ATOM 817 N N . TYR A 1 100 ? 2.020 -3.162 0.048 1.00 95.81 100 TYR A N 1
ATOM 818 C CA . TYR A 1 100 ? 1.760 -1.960 0.840 1.00 95.81 100 TYR A CA 1
ATOM 819 C C . TYR A 1 100 ? 0.738 -1.051 0.164 1.00 95.81 100 TYR A C 1
ATOM 821 O O . TYR A 1 100 ? -0.126 -0.511 0.850 1.00 95.81 100 TYR A O 1
ATOM 829 N N . LEU A 1 101 ? 0.769 -0.955 -1.170 1.00 96.19 101 LEU A N 1
ATOM 830 C CA . LEU A 1 101 ? -0.276 -0.274 -1.932 1.00 96.19 101 LEU A CA 1
ATOM 831 C C . LEU A 1 101 ? -1.648 -0.922 -1.696 1.00 96.19 101 LEU A C 1
ATOM 833 O O . LEU A 1 101 ? -2.605 -0.218 -1.386 1.00 96.19 101 LEU A O 1
ATOM 837 N N . ARG A 1 102 ? -1.741 -2.258 -1.752 1.00 95.62 102 ARG A N 1
ATOM 838 C CA . ARG A 1 102 ? -2.982 -2.985 -1.424 1.00 95.62 102 ARG A CA 1
ATOM 839 C C . ARG A 1 102 ? -3.479 -2.640 -0.026 1.00 95.62 102 ARG A C 1
ATOM 841 O O . ARG A 1 102 ? -4.641 -2.286 0.138 1.00 95.62 102 ARG A O 1
ATOM 848 N N . TYR A 1 103 ? -2.587 -2.662 0.963 1.00 95.25 103 TYR A N 1
ATOM 849 C CA . TYR A 1 103 ? -2.943 -2.308 2.334 1.00 95.25 103 TYR A CA 1
ATOM 850 C C . TYR A 1 103 ? -3.415 -0.852 2.462 1.00 95.25 103 TYR A C 1
ATOM 852 O O . TYR A 1 103 ? -4.359 -0.575 3.199 1.00 95.25 103 TYR A O 1
ATOM 860 N N . PHE A 1 104 ? -2.814 0.090 1.730 1.00 95.56 104 PHE A N 1
ATOM 861 C CA . PHE A 1 104 ? -3.274 1.481 1.720 1.00 95.56 104 PHE A CA 1
ATOM 862 C C . PHE A 1 104 ? -4.697 1.609 1.185 1.00 95.56 104 PHE A C 1
ATOM 864 O O . PHE A 1 104 ? -5.501 2.308 1.803 1.00 95.56 104 PHE A O 1
ATOM 871 N N . LEU A 1 105 ? -5.011 0.913 0.092 1.00 94.88 105 LEU A N 1
ATOM 872 C CA . LEU A 1 105 ? -6.308 0.986 -0.578 1.00 94.88 105 LEU A CA 1
ATOM 873 C C . LEU A 1 105 ? -7.398 0.226 0.187 1.00 94.88 105 LEU A C 1
ATOM 875 O O . LEU A 1 105 ? -8.436 0.792 0.528 1.00 94.88 105 LEU A O 1
ATOM 879 N N . PHE A 1 106 ? -7.143 -1.039 0.508 1.00 92.88 106 PHE A N 1
ATOM 880 C CA . PHE A 1 106 ? -8.161 -1.973 0.994 1.00 92.88 106 PHE A CA 1
ATOM 881 C C . PHE A 1 106 ? -8.099 -2.210 2.504 1.00 92.88 106 PHE A C 1
ATOM 883 O O . PHE A 1 106 ? -9.068 -2.664 3.105 1.00 92.88 106 PHE A O 1
ATOM 890 N N . GLY A 1 107 ? -6.994 -1.843 3.154 1.00 91.75 107 GLY A N 1
ATOM 891 C CA . GLY A 1 107 ? -6.762 -2.162 4.557 1.00 91.75 107 GLY A CA 1
ATOM 892 C C . GLY A 1 107 ? -6.366 -3.622 4.746 1.00 91.75 107 GLY A C 1
ATOM 893 O O . GLY A 1 107 ? -5.714 -4.222 3.891 1.00 91.75 107 GLY A O 1
ATOM 894 N N . ALA A 1 108 ? -6.714 -4.184 5.902 1.00 86.62 108 ALA A N 1
ATOM 895 C CA . ALA A 1 108 ? -6.480 -5.594 6.170 1.00 86.62 108 ALA A CA 1
ATOM 896 C C . ALA A 1 108 ? -7.491 -6.433 5.370 1.00 86.62 108 ALA A C 1
ATOM 898 O O . ALA A 1 108 ? -8.685 -6.388 5.655 1.00 86.62 108 ALA A O 1
ATOM 899 N N . GLU A 1 109 ? -7.010 -7.189 4.379 1.00 83.31 109 GLU A N 1
ATOM 900 C CA . GLU A 1 109 ? -7.808 -8.132 3.578 1.00 83.31 109 GLU A CA 1
ATOM 901 C C . GLU A 1 109 ? -8.168 -9.377 4.410 1.00 83.31 109 GLU A C 1
ATOM 903 O O . GLU A 1 109 ? -7.670 -10.4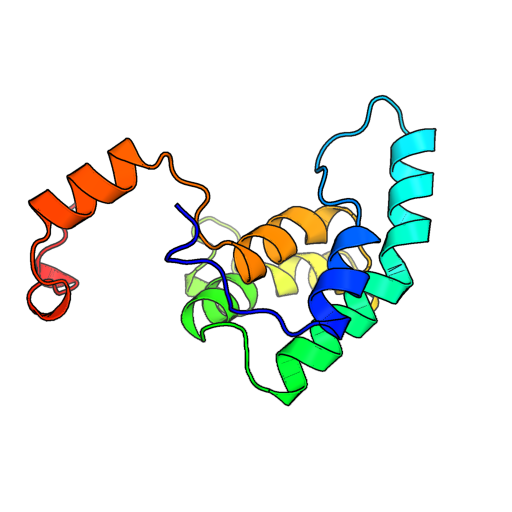79 4.185 1.00 83.31 109 GLU A O 1
ATOM 908 N N . LEU A 1 110 ? -8.992 -9.177 5.437 1.00 85.62 110 LEU A N 1
ATOM 909 C CA . LEU A 1 110 ? -9.511 -10.241 6.288 1.00 85.62 110 LEU A CA 1
ATOM 910 C C . LEU A 1 110 ? -10.821 -10.794 5.706 1.00 85.62 110 LEU A C 1
ATOM 912 O O . LEU A 1 110 ? -11.585 -10.031 5.112 1.00 85.62 110 LEU A O 1
ATOM 916 N N . PRO A 1 111 ? -11.114 -12.094 5.893 1.00 88.31 111 PRO A N 1
ATOM 917 C CA . PRO A 1 111 ? -12.418 -12.652 5.556 1.00 88.31 111 PRO A CA 1
ATOM 918 C C . PRO A 1 111 ? -13.554 -11.913 6.270 1.00 88.31 111 PRO A C 1
ATOM 920 O O . PRO A 1 111 ? -13.428 -11.554 7.444 1.00 88.31 111 PRO A O 1
ATOM 923 N N . ASP A 1 112 ? -14.677 -11.731 5.575 1.00 87.12 112 ASP A N 1
ATOM 924 C CA . ASP A 1 112 ? -15.830 -10.996 6.109 1.00 87.12 112 ASP A CA 1
ATOM 925 C C . ASP A 1 112 ? -16.345 -11.620 7.417 1.00 87.12 112 ASP A C 1
ATOM 927 O O . ASP A 1 112 ? -16.648 -10.901 8.366 1.00 87.12 112 ASP A O 1
ATOM 931 N N . ASP A 1 113 ? -16.328 -12.952 7.533 1.00 89.88 113 ASP A N 1
ATOM 932 C CA . ASP A 1 113 ? -16.755 -13.644 8.752 1.00 89.88 113 ASP A CA 1
ATOM 933 C C . ASP A 1 113 ? -15.832 -13.366 9.953 1.00 89.88 113 ASP A C 1
ATOM 935 O O . ASP A 1 113 ? -16.288 -13.350 11.097 1.00 89.88 113 ASP A O 1
ATOM 939 N N . VAL A 1 114 ? -14.536 -13.139 9.713 1.00 89.00 114 VAL A N 1
ATOM 940 C CA . VAL A 1 114 ? -13.565 -12.773 10.755 1.00 89.00 114 VAL A CA 1
ATOM 941 C C . VAL A 1 114 ? -13.830 -11.354 11.236 1.00 89.00 114 VAL A C 1
ATOM 943 O O . VAL A 1 114 ? -13.841 -11.114 12.443 1.00 89.00 114 VAL A O 1
ATOM 946 N N . ILE A 1 115 ? -14.075 -10.432 10.304 1.00 87.69 115 ILE A N 1
ATOM 947 C CA . ILE A 1 115 ? -14.417 -9.039 10.604 1.00 87.69 115 ILE A CA 1
ATOM 948 C C . ILE A 1 115 ? -15.696 -8.989 11.442 1.00 87.69 115 ILE A C 1
ATOM 950 O O . ILE A 1 115 ? -15.694 -8.404 12.520 1.00 87.69 115 ILE A O 1
ATOM 954 N N . GLU A 1 116 ? -16.763 -9.648 10.992 1.00 89.31 116 GLU A N 1
ATOM 955 C CA . GLU A 1 116 ? -18.060 -9.640 11.675 1.00 89.31 116 GLU A CA 1
ATOM 956 C C . GLU A 1 116 ? -17.971 -10.235 13.084 1.00 89.31 116 GLU A C 1
ATOM 958 O O . GLU A 1 116 ? -18.479 -9.649 14.042 1.00 89.31 116 GLU A O 1
ATOM 963 N N . LYS A 1 117 ? -17.279 -11.372 13.244 1.00 89.75 117 LYS A N 1
ATOM 964 C CA . LYS A 1 117 ? -17.050 -11.977 14.566 1.00 89.75 117 LYS A CA 1
ATOM 965 C C . LYS A 1 117 ? -16.236 -11.061 15.473 1.00 89.75 117 LYS A C 1
ATOM 967 O O . LYS A 1 117 ? -16.518 -10.993 16.669 1.00 89.75 117 LYS A O 1
ATOM 972 N N . PHE A 1 118 ? -15.230 -10.380 14.927 1.00 85.94 118 PHE A N 1
ATOM 973 C CA . PHE A 1 118 ? -14.412 -9.442 15.685 1.00 85.94 118 PHE A CA 1
ATOM 974 C C . PHE A 1 118 ? -15.234 -8.232 16.135 1.00 85.94 118 PHE A C 1
ATOM 976 O O . PHE A 1 118 ? -15.239 -7.928 17.324 1.00 85.94 118 PHE A O 1
ATOM 983 N N . GLU A 1 119 ? -15.991 -7.600 15.233 1.00 87.19 119 GLU A N 1
ATOM 984 C CA . GLU A 1 119 ? -16.882 -6.479 15.563 1.00 87.19 119 GLU A CA 1
ATOM 985 C C . GLU A 1 119 ? -17.933 -6.885 16.604 1.00 87.19 119 GLU A C 1
ATOM 987 O O . GLU A 1 119 ? -18.123 -6.178 17.590 1.00 87.19 119 GLU A O 1
ATOM 992 N N . ALA A 1 120 ? -18.560 -8.056 16.456 1.00 88.88 120 ALA A N 1
ATOM 993 C CA . ALA A 1 120 ? -19.529 -8.561 17.428 1.00 88.88 120 ALA A CA 1
ATOM 994 C C . ALA A 1 120 ? -18.906 -8.819 18.810 1.00 88.88 120 ALA A C 1
ATOM 996 O O . ALA A 1 120 ? -19.561 -8.629 19.835 1.00 88.88 120 ALA A O 1
ATOM 997 N N . LYS A 1 121 ? -17.642 -9.260 18.850 1.00 86.38 121 LYS A N 1
ATOM 998 C CA . LYS A 1 121 ? -16.921 -9.537 20.097 1.00 86.38 121 LYS A CA 1
ATOM 999 C C . LYS A 1 121 ? -16.438 -8.264 20.790 1.00 86.38 121 LYS A C 1
ATOM 1001 O O . LYS A 1 121 ? -16.486 -8.202 22.015 1.00 86.38 121 LYS A O 1
ATOM 1006 N N . VAL A 1 122 ? -15.951 -7.299 20.014 1.00 83.19 122 VAL A N 1
ATOM 1007 C CA . VAL A 1 122 ? -15.435 -6.005 20.484 1.00 83.19 122 VAL A CA 1
ATOM 1008 C C . VAL A 1 122 ? -16.573 -5.053 20.860 1.00 83.19 122 VAL A C 1
ATOM 1010 O O . VAL A 1 122 ? -16.431 -4.270 21.794 1.00 83.19 122 VAL A O 1
ATOM 1013 N N . GLY A 1 123 ? -17.720 -5.139 20.184 1.00 83.56 123 GLY A N 1
ATOM 1014 C CA . GLY A 1 123 ? -18.837 -4.225 20.392 1.00 83.56 123 GLY A CA 1
ATOM 1015 C C . GLY A 1 123 ? -18.495 -2.822 19.891 1.00 83.56 123 GLY A C 1
ATOM 1016 O O . GLY A 1 123 ? -18.132 -2.651 18.729 1.00 83.56 123 GLY A O 1
ATOM 1017 N N . ASN A 1 124 ? -18.613 -1.807 20.753 1.00 77.94 124 ASN A N 1
ATOM 1018 C CA . ASN A 1 124 ? -18.171 -0.457 20.409 1.00 77.94 124 ASN A CA 1
ATOM 1019 C C . ASN A 1 124 ? -16.641 -0.350 20.588 1.00 77.94 124 ASN A C 1
ATOM 1021 O O . ASN A 1 124 ? -16.170 -0.421 21.725 1.00 77.94 124 ASN A O 1
ATOM 1025 N N . PRO A 1 125 ? -15.860 -0.134 19.511 1.00 72.25 125 PRO A N 1
ATOM 1026 C CA . PRO A 1 125 ? -14.408 -0.019 19.606 1.00 72.25 125 PRO A CA 1
ATOM 1027 C C . PRO A 1 125 ? -13.935 1.174 20.452 1.00 72.25 125 PRO A C 1
ATOM 1029 O O . PRO A 1 125 ? -12.807 1.143 20.927 1.00 72.25 125 PRO A O 1
ATOM 1032 N N . GLU A 1 126 ? -14.771 2.189 20.710 1.00 72.81 126 GLU A N 1
ATOM 1033 C CA . GLU A 1 126 ? -14.448 3.267 21.664 1.00 72.81 126 GLU A CA 1
ATOM 1034 C C . GLU A 1 126 ? -14.292 2.768 23.109 1.00 72.81 126 GLU A C 1
ATOM 1036 O O . GLU A 1 126 ? -13.691 3.448 23.938 1.00 72.81 126 GLU A O 1
ATOM 1041 N N . TRP A 1 127 ? -14.840 1.593 23.427 1.00 73.75 127 TRP A N 1
ATOM 1042 C CA . TRP A 1 127 ? -14.768 0.990 24.759 1.00 73.75 127 TRP A CA 1
ATOM 1043 C C . TRP A 1 127 ? -13.613 0.000 24.898 1.00 73.75 127 TRP A C 1
ATOM 1045 O O . TRP A 1 127 ? -13.462 -0.600 25.958 1.00 73.75 127 TRP A O 1
ATOM 1055 N N . VAL A 1 128 ? -12.804 -0.164 23.847 1.00 69.31 128 VAL A N 1
ATOM 1056 C CA . VAL A 1 128 ? -11.630 -1.035 23.844 1.00 69.31 128 VAL A CA 1
ATOM 1057 C C . VAL A 1 128 ? -10.368 -0.189 23.784 1.00 69.31 128 VAL A C 1
ATOM 1059 O O . VAL A 1 128 ? -10.110 0.549 22.835 1.00 69.31 128 VAL A O 1
ATOM 1062 N N . THR A 1 129 ? -9.554 -0.321 24.820 1.00 70.69 129 THR A N 1
ATOM 1063 C CA . THR A 1 129 ? -8.257 0.330 24.964 1.00 70.69 129 THR A CA 1
ATOM 1064 C C . THR A 1 129 ? -7.132 -0.691 24.823 1.00 70.69 129 THR A C 1
ATOM 1066 O O . THR A 1 129 ? -7.343 -1.902 24.869 1.00 70.69 129 THR A O 1
ATOM 1069 N N . SER A 1 130 ? -5.888 -0.221 24.699 1.00 66.19 130 SER A N 1
ATOM 1070 C CA . SER A 1 130 ? -4.716 -1.107 24.708 1.00 66.19 130 SER A CA 1
ATOM 1071 C C . SER A 1 130 ? -4.603 -1.953 25.984 1.00 66.19 130 SER A C 1
ATOM 1073 O O . SER A 1 130 ? -3.943 -2.986 25.961 1.00 66.19 130 SER A O 1
ATOM 1075 N N . SER A 1 131 ? -5.240 -1.535 27.083 1.00 69.31 131 SER A N 1
ATOM 1076 C CA . SER A 1 131 ? -5.268 -2.268 28.355 1.00 69.31 131 SER A CA 1
ATOM 1077 C C . SER A 1 131 ? -6.167 -3.509 28.322 1.00 69.31 131 SER A C 1
ATOM 1079 O O . SER A 1 131 ? -6.000 -4.393 29.156 1.00 69.31 131 SER A O 1
ATOM 1081 N N . ASP A 1 132 ? -7.093 -3.592 27.362 1.00 70.50 132 ASP A N 1
ATOM 1082 C CA . ASP A 1 132 ? -8.004 -4.731 27.184 1.00 70.50 132 ASP A CA 1
ATOM 1083 C C . ASP A 1 132 ? -7.369 -5.864 26.356 1.00 70.50 132 ASP A C 1
ATOM 1085 O O . ASP A 1 132 ? -7.937 -6.950 26.211 1.00 70.50 132 ASP A O 1
ATOM 1089 N N . VAL A 1 133 ? -6.170 -5.627 25.812 1.00 71.81 133 VAL A N 1
ATOM 1090 C CA . VAL A 1 133 ? -5.394 -6.634 25.088 1.00 71.81 133 VAL A CA 1
ATOM 1091 C C . VAL A 1 133 ? -4.776 -7.596 26.100 1.00 71.81 133 VAL A C 1
ATOM 1093 O O . VAL A 1 133 ? -3.839 -7.253 26.821 1.00 71.81 133 VAL A O 1
ATOM 1096 N N . VAL A 1 134 ? -5.291 -8.826 26.147 1.00 65.69 134 VAL A N 1
ATOM 1097 C CA . VAL A 1 134 ? -4.693 -9.901 26.948 1.00 65.69 134 VAL A CA 1
ATOM 1098 C C . VAL A 1 134 ? -3.313 -10.238 26.359 1.00 65.69 134 VAL A C 1
ATOM 1100 O O . VAL A 1 134 ? -3.219 -10.403 25.139 1.00 65.69 134 VAL A O 1
ATOM 1103 N N . PRO A 1 135 ? -2.246 -10.338 27.176 1.00 57.62 135 PRO A N 1
ATOM 1104 C CA . PRO A 1 135 ? -0.935 -10.767 26.699 1.00 57.62 135 PRO A CA 1
ATOM 1105 C C . PRO A 1 135 ? -1.040 -12.114 25.977 1.00 57.62 135 PRO A C 1
ATOM 1107 O O . PRO A 1 135 ? -1.685 -13.033 26.486 1.00 57.62 135 PRO A O 1
ATOM 1110 N N . ILE A 1 136 ? -0.424 -12.198 24.797 1.00 48.78 136 ILE A N 1
ATOM 1111 C CA . ILE A 1 136 ? -0.346 -13.414 23.973 1.00 48.78 136 ILE A CA 1
ATOM 1112 C C . ILE A 1 136 ? 0.805 -14.291 24.465 1.00 48.78 136 ILE A C 1
ATOM 1114 O O . ILE A 1 136 ? 1.895 -13.721 24.709 1.00 48.78 136 ILE A O 1
#

Sequence (136 aa):
MEKYHIGLNESEVELLRRIDLRVAHRDHAEGHAAYKANREPILELLQSLSERRAVPSQRLSYWNDPQYNFGRVKASRKGLFERNGCTGTEIYAHPHFIPYLRYFLFGAELPDDVIEKFEAKVGNPEWVTSSDVVPI

Secondary structure (DSSP, 8-state):
-GGGSPP--HHHHHHHHHS---S--SSHHHHHHHHHHHHHHHHHHHHHHHHTT-S-HHHHHHHH-GGGS-SS--S-HHHHHHHTT--TTHHHHSGGGHHHHHHHHH-S---HHHHHHHHHHH-SGGG--GGG----

pLDDT: mean 89.76, std 9.08, range [48.78, 97.31]

Radius of gyration: 17.07 Å; chains: 1; bounding box: 39×33×46 Å